Protein AF-A0A2V8HVI7-F1 (afdb_monomer_lite)

pLDDT: mean 73.77, std 19.72, range [34.62, 96.25]

Secondary structure (DSSP, 8-state):
-------------S--SS-------PEEEEEETTEEEEEESS---TT-EEEEEEEETTEEEEEEEEEEEEEEEEETTEEEEEEEEEEEEPP---------

Sequence (100 aa):
MTDRRRTPRYVLEQPLPGHAMPMQDVIVEEFSGDRLVVVSLDRHVVDEDLLVYLSMPHGVERYRAKVTSSTPVSVGGKLCSRLELLVGALDNDESSERTH

Foldseek 3Di:
DDPPPDDDDDDPPDDDPDPPDPQFPWAWPDDDDQKTKTKGLDDDDAQDWDWDWDQDPVGIFIWTWGFHDWDWDADPNGTITITIIGTDGDPPPPPDPPDD

Radius of gyration: 18.03 Å; chains: 1; bounding box: 44×36×50 Å

Structure (mmCIF, N/CA/C/O backbone):
data_AF-A0A2V8HVI7-F1
#
_entry.id   AF-A0A2V8HVI7-F1
#
loop_
_atom_site.group_PDB
_atom_site.id
_atom_site.type_symbol
_atom_site.label_atom_id
_atom_site.label_alt_id
_atom_site.label_comp_id
_atom_site.label_asym_id
_atom_site.label_entity_id
_atom_site.label_seq_id
_atom_site.pdbx_PDB_ins_code
_atom_site.Cartn_x
_atom_site.Cartn_y
_atom_site.Cartn_z
_atom_site.occupancy
_atom_site.B_iso_or_equiv
_atom_site.auth_seq_id
_atom_site.auth_comp_id
_atom_site.auth_asym_id
_atom_site.auth_atom_id
_atom_site.pdbx_PDB_model_num
ATOM 1 N N . MET A 1 1 ? 33.635 23.798 -27.906 1.00 45.62 1 MET A N 1
ATOM 2 C CA . MET A 1 1 ? 32.818 22.823 -28.660 1.00 45.62 1 MET A CA 1
ATOM 3 C C . MET A 1 1 ? 32.162 21.906 -27.645 1.00 45.62 1 MET A C 1
ATOM 5 O O . MET A 1 1 ? 32.838 21.050 -27.097 1.00 45.62 1 MET A O 1
ATOM 9 N N . THR A 1 2 ? 30.904 22.168 -27.292 1.00 43.19 2 THR A N 1
ATOM 10 C CA . THR A 1 2 ? 30.215 21.454 -26.207 1.00 43.19 2 THR A CA 1
ATOM 11 C C . THR A 1 2 ? 29.195 20.510 -26.821 1.00 43.19 2 THR A C 1
ATOM 13 O O . THR A 1 2 ? 28.137 20.949 -27.27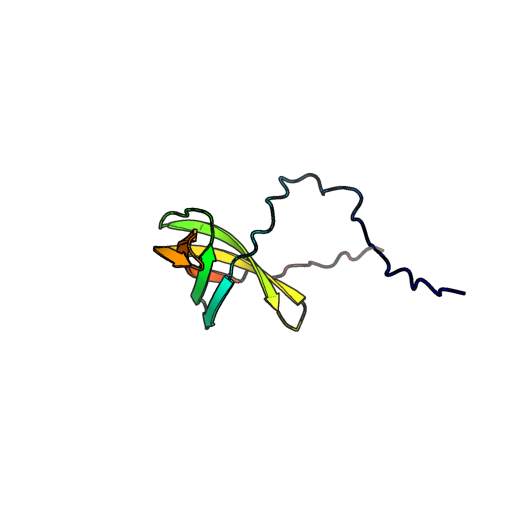0 1.00 43.19 2 THR A O 1
ATOM 16 N N . ASP A 1 3 ? 29.541 19.228 -26.865 1.00 50.94 3 ASP A N 1
ATOM 17 C CA . ASP A 1 3 ? 28.629 18.141 -27.209 1.00 50.94 3 ASP A CA 1
ATOM 18 C C . ASP A 1 3 ? 27.582 18.005 -26.088 1.00 50.94 3 ASP A C 1
ATOM 20 O O . ASP A 1 3 ? 27.829 17.440 -25.021 1.00 50.94 3 ASP A O 1
ATOM 24 N N . ARG A 1 4 ? 26.419 18.633 -26.290 1.00 56.94 4 ARG A N 1
ATOM 25 C CA . ARG A 1 4 ? 25.233 18.449 -25.451 1.00 56.94 4 ARG A CA 1
ATOM 26 C C . ARG A 1 4 ? 24.503 17.209 -25.955 1.00 56.94 4 ARG A C 1
ATOM 28 O O . ARG A 1 4 ? 23.600 17.323 -26.783 1.00 56.94 4 ARG A O 1
ATOM 35 N N . ARG A 1 5 ? 24.868 16.042 -25.423 1.00 58.16 5 ARG A N 1
ATOM 36 C CA . ARG A 1 5 ? 24.102 14.800 -25.586 1.00 58.16 5 ARG A CA 1
ATOM 37 C C . ARG A 1 5 ? 22.652 15.046 -25.154 1.00 58.16 5 ARG A C 1
ATOM 39 O O . ARG A 1 5 ? 22.357 15.170 -23.969 1.00 58.16 5 ARG A O 1
ATOM 46 N N . ARG A 1 6 ? 21.757 15.191 -26.134 1.00 60.19 6 ARG A N 1
ATOM 47 C CA . ARG A 1 6 ? 20.309 15.301 -25.931 1.00 60.19 6 ARG A CA 1
ATOM 48 C C . ARG A 1 6 ? 19.791 13.935 -25.492 1.00 60.19 6 ARG A C 1
ATOM 50 O O . ARG A 1 6 ? 19.693 13.026 -26.309 1.00 60.19 6 ARG A O 1
ATOM 57 N N . THR A 1 7 ? 19.459 13.792 -24.215 1.00 51.94 7 THR A N 1
ATOM 58 C CA . THR A 1 7 ? 18.676 12.654 -23.723 1.00 51.94 7 THR A CA 1
ATOM 59 C C . THR A 1 7 ? 17.289 12.701 -24.374 1.00 51.94 7 THR A C 1
ATOM 61 O O . THR A 1 7 ? 16.671 13.773 -24.355 1.00 51.94 7 THR A O 1
ATOM 64 N N . PRO A 1 8 ? 16.775 11.607 -24.964 1.00 50.97 8 PRO A N 1
ATOM 65 C CA . PRO A 1 8 ? 15.416 11.595 -25.487 1.00 50.97 8 PRO A CA 1
ATOM 66 C C . PRO A 1 8 ? 14.433 11.789 -24.328 1.00 50.97 8 PRO A C 1
ATOM 68 O O . PRO A 1 8 ? 14.408 11.016 -23.373 1.00 50.97 8 PRO A O 1
ATOM 71 N N . ARG A 1 9 ? 13.651 12.869 -24.398 1.00 52.59 9 ARG A N 1
ATOM 72 C CA . ARG A 1 9 ? 12.497 13.109 -23.532 1.00 52.59 9 ARG A CA 1
ATOM 73 C C . ARG A 1 9 ? 11.282 12.586 -24.277 1.00 52.59 9 ARG A C 1
ATOM 75 O O . ARG A 1 9 ? 10.799 13.256 -25.183 1.00 52.59 9 ARG A O 1
ATOM 82 N N . TYR A 1 10 ? 10.822 11.394 -23.928 1.00 50.69 10 TYR A N 1
ATOM 83 C CA . TYR A 1 10 ? 9.503 10.954 -24.358 1.00 50.69 10 TYR A CA 1
ATOM 84 C C . TYR A 1 10 ? 8.478 11.712 -23.514 1.00 50.69 10 TYR A C 1
ATOM 86 O O . TYR A 1 10 ? 8.447 11.574 -22.293 1.00 50.69 10 TYR A O 1
ATOM 94 N N . VAL A 1 11 ? 7.698 12.573 -24.163 1.00 51.72 11 VAL A N 1
ATOM 95 C CA . VAL A 1 11 ? 6.491 13.165 -23.588 1.00 51.72 11 VAL A CA 1
ATOM 96 C C . VAL A 1 11 ? 5.338 12.359 -24.165 1.00 51.72 11 VAL A C 1
ATOM 98 O O . VAL A 1 11 ? 5.160 12.333 -25.380 1.00 51.72 11 VAL A O 1
ATOM 101 N N . LEU A 1 12 ? 4.593 11.656 -23.313 1.00 41.94 12 LEU A N 1
ATOM 102 C CA . LEU A 1 12 ? 3.316 11.072 -23.716 1.00 41.94 12 LEU A CA 1
ATOM 103 C C . LEU A 1 12 ? 2.353 12.240 -23.949 1.00 41.94 12 LEU A C 1
ATOM 105 O O . LEU A 1 12 ? 1.965 12.925 -23.006 1.00 41.94 12 LEU A O 1
ATOM 109 N N . GLU A 1 13 ? 2.054 12.521 -25.217 1.00 46.31 13 GLU A N 1
ATOM 110 C CA . GLU A 1 13 ? 1.372 13.751 -25.635 1.00 46.31 13 GLU A CA 1
ATOM 111 C C . GLU A 1 13 ? -0.131 13.783 -25.352 1.00 46.31 13 GLU A C 1
ATOM 113 O O . GLU A 1 13 ? -0.727 14.848 -25.482 1.00 46.31 13 GLU A O 1
ATOM 118 N N . GLN A 1 14 ? -0.767 12.691 -24.921 1.00 45.66 14 GLN A N 1
ATOM 119 C CA . GLN A 1 14 ? -2.184 12.722 -24.551 1.00 45.66 14 GLN A CA 1
ATOM 120 C C . GLN A 1 14 ? -2.473 11.743 -23.405 1.00 45.66 14 GLN A C 1
ATOM 122 O O . GLN A 1 14 ? -2.224 10.545 -23.564 1.00 45.66 14 GLN A O 1
ATOM 127 N N . PRO A 1 15 ? -2.994 12.205 -22.251 1.00 48.62 15 PRO A N 1
ATOM 128 C CA . PRO A 1 15 ? -3.537 11.290 -21.258 1.00 48.62 15 PRO A CA 1
ATOM 129 C C . PRO A 1 15 ? -4.720 10.538 -21.880 1.00 48.62 15 PRO A C 1
ATOM 131 O O . PRO A 1 15 ? -5.614 11.149 -22.469 1.00 48.62 15 PRO A O 1
ATOM 134 N N . LEU A 1 16 ? -4.705 9.207 -21.769 1.00 50.84 16 LEU A N 1
ATOM 135 C CA . LEU A 1 16 ? -5.818 8.350 -22.178 1.00 50.84 16 LEU A CA 1
ATOM 136 C C . LEU A 1 16 ? -7.116 8.837 -21.505 1.00 50.84 16 LEU A C 1
ATOM 138 O O . LEU A 1 16 ? -7.064 9.244 -20.342 1.00 50.84 16 LEU A O 1
ATOM 142 N N . PRO A 1 17 ? -8.273 8.810 -22.193 1.00 37.44 17 PRO A N 1
ATOM 143 C CA . PRO A 1 17 ? -9.549 9.209 -21.613 1.00 37.44 17 PRO A CA 1
ATOM 144 C C . PRO A 1 17 ? -9.950 8.224 -20.511 1.00 37.44 17 PRO A C 1
ATOM 146 O O . PRO A 1 17 ? -10.543 7.174 -20.730 1.00 37.44 17 PRO A O 1
ATOM 149 N N . GLY A 1 18 ? -9.570 8.600 -19.305 1.00 44.56 18 GLY A N 1
ATOM 150 C CA . GLY A 1 18 ? -9.802 7.969 -18.023 1.00 44.56 18 GLY A CA 1
ATOM 151 C C . GLY A 1 18 ? -9.210 8.930 -17.001 1.00 44.56 18 GLY A C 1
ATOM 152 O O . GLY A 1 18 ? -8.272 9.662 -17.318 1.00 44.56 18 GLY A O 1
ATOM 153 N N . HIS A 1 19 ? -9.778 9.019 -15.802 1.00 34.62 19 HIS A N 1
ATOM 154 C CA . HIS A 1 19 ? -9.182 9.835 -14.749 1.00 34.62 19 HIS A CA 1
ATOM 155 C C . HIS A 1 19 ? -7.780 9.286 -14.459 1.00 34.62 19 HIS A C 1
ATOM 157 O O . HIS A 1 19 ? -7.639 8.307 -13.732 1.00 34.62 19 HIS A O 1
ATOM 163 N N . ALA A 1 20 ? -6.752 9.873 -15.079 1.00 37.34 20 ALA A N 1
ATOM 164 C CA . ALA A 1 20 ? -5.365 9.592 -14.770 1.00 37.34 20 ALA A CA 1
ATOM 165 C C . ALA A 1 20 ? -5.157 10.055 -13.330 1.00 37.34 20 ALA A C 1
ATOM 167 O O . ALA A 1 20 ? -4.946 11.239 -13.064 1.00 37.34 20 ALA A O 1
ATOM 168 N N . MET A 1 21 ? -5.339 9.133 -12.387 1.00 41.66 21 MET A N 1
ATOM 169 C CA . MET A 1 21 ? -5.032 9.407 -10.998 1.00 41.66 21 MET A CA 1
ATOM 170 C C . MET A 1 21 ? -3.514 9.565 -10.915 1.00 41.66 21 MET A C 1
ATOM 172 O O . MET A 1 21 ? -2.797 8.746 -11.499 1.00 41.66 21 MET A O 1
ATOM 176 N N . PRO A 1 22 ? -3.009 10.633 -10.277 1.00 44.53 22 PRO A N 1
ATOM 177 C CA . PRO A 1 22 ? -1.576 10.829 -10.141 1.00 44.53 22 PRO A CA 1
ATOM 178 C C . PRO A 1 22 ? -0.974 9.572 -9.516 1.00 44.53 22 PRO A C 1
ATOM 180 O O . PRO A 1 22 ? -1.441 9.108 -8.476 1.00 44.53 22 PRO A O 1
ATOM 183 N N . MET A 1 23 ? 0.034 9.007 -10.181 1.00 52.09 23 MET A N 1
ATOM 184 C CA . MET A 1 23 ? 0.797 7.890 -9.641 1.00 52.09 23 MET A CA 1
ATOM 185 C C . MET A 1 23 ? 1.454 8.401 -8.357 1.00 52.09 23 MET A C 1
ATOM 187 O O . MET A 1 23 ? 2.264 9.326 -8.403 1.00 52.09 23 MET A O 1
ATOM 191 N N . GLN A 1 24 ? 1.013 7.896 -7.208 1.00 63.50 24 GLN A N 1
ATOM 192 C CA . GLN A 1 24 ? 1.571 8.319 -5.934 1.00 63.50 24 GLN A CA 1
ATOM 193 C C . GLN A 1 24 ? 2.887 7.586 -5.724 1.00 63.50 24 GLN A C 1
ATOM 195 O O . GLN A 1 24 ? 2.914 6.356 -5.685 1.00 63.50 24 GLN A O 1
ATOM 200 N N . ASP A 1 25 ? 3.968 8.348 -5.574 1.00 64.81 25 ASP A N 1
ATOM 201 C CA . ASP A 1 25 ? 5.253 7.818 -5.131 1.00 64.81 25 ASP A CA 1
ATOM 202 C C . ASP A 1 25 ? 5.127 7.422 -3.652 1.00 64.81 25 ASP A C 1
ATOM 204 O O . ASP A 1 25 ? 5.421 8.199 -2.742 1.00 64.81 25 ASP A O 1
ATOM 208 N N . VAL A 1 26 ? 4.617 6.215 -3.409 1.00 74.31 26 VAL A N 1
ATOM 209 C CA . VAL A 1 26 ? 4.590 5.595 -2.084 1.00 74.31 26 VAL A CA 1
ATOM 210 C C . VAL A 1 26 ? 5.904 4.862 -1.835 1.00 74.31 26 VAL A C 1
ATOM 212 O O . VAL A 1 26 ? 6.488 4.261 -2.737 1.00 74.31 26 VAL A O 1
ATOM 215 N N . ILE A 1 27 ? 6.388 4.905 -0.596 1.00 81.06 27 ILE A N 1
ATOM 216 C CA . ILE A 1 27 ? 7.592 4.161 -0.208 1.00 81.06 27 ILE A CA 1
ATOM 217 C C . ILE A 1 27 ? 7.161 2.753 0.188 1.00 81.06 27 ILE A C 1
ATOM 219 O O . ILE A 1 27 ? 6.370 2.606 1.116 1.00 81.06 27 ILE A O 1
ATOM 223 N N . VAL A 1 28 ? 7.682 1.730 -0.492 1.00 85.12 28 VAL A N 1
ATOM 224 C CA . VAL A 1 28 ? 7.463 0.322 -0.125 1.00 85.12 28 VAL A CA 1
ATOM 225 C C . VAL A 1 28 ? 8.404 -0.051 1.020 1.00 85.12 28 VAL A C 1
ATOM 227 O O . VAL A 1 28 ? 9.622 0.037 0.871 1.00 85.12 28 VAL A O 1
ATOM 230 N N . GLU A 1 29 ? 7.846 -0.467 2.157 1.00 86.12 29 GLU A N 1
ATOM 231 C CA . GLU A 1 29 ? 8.619 -0.993 3.292 1.00 86.12 29 GLU A CA 1
ATOM 232 C C . GLU A 1 29 ? 8.792 -2.512 3.204 1.00 86.12 29 GLU A C 1
ATOM 234 O O . GLU A 1 29 ? 9.870 -3.036 3.473 1.00 86.12 29 GLU A O 1
ATOM 239 N N . GLU A 1 30 ? 7.724 -3.221 2.836 1.00 85.12 30 GLU A N 1
ATOM 240 C CA . GLU A 1 30 ? 7.684 -4.681 2.794 1.00 85.12 30 GLU A CA 1
ATOM 241 C C . GLU A 1 30 ? 6.737 -5.136 1.680 1.00 85.12 30 GLU A C 1
ATOM 243 O O . GLU A 1 30 ? 5.641 -4.595 1.536 1.00 85.12 30 GLU A O 1
ATOM 248 N N . PHE A 1 31 ? 7.141 -6.153 0.920 1.00 87.62 31 PHE A N 1
ATOM 249 C CA . PHE A 1 31 ? 6.257 -6.869 0.006 1.00 87.62 31 PHE A CA 1
ATOM 250 C C . PHE A 1 31 ? 6.515 -8.373 0.130 1.00 87.62 31 PHE A C 1
ATOM 252 O O . PHE A 1 31 ? 7.598 -8.853 -0.213 1.00 87.62 31 PHE A O 1
ATOM 259 N N . SER A 1 32 ? 5.548 -9.104 0.687 1.00 85.94 32 SER A N 1
ATOM 260 C CA . SER A 1 32 ? 5.671 -10.527 1.006 1.00 85.94 32 SER A CA 1
ATOM 261 C C . SER A 1 32 ? 4.340 -11.254 0.777 1.00 85.94 32 SER A C 1
ATOM 263 O O . SER A 1 32 ? 3.348 -11.014 1.458 1.00 85.94 32 SER A O 1
ATOM 265 N N . GLY A 1 33 ? 4.306 -12.162 -0.204 1.00 85.44 33 GLY A N 1
ATOM 266 C CA . GLY A 1 33 ? 3.081 -12.885 -0.562 1.00 85.44 33 GLY A CA 1
ATOM 267 C C . GLY A 1 33 ? 1.967 -11.937 -1.019 1.00 85.44 33 GLY A C 1
ATOM 268 O O . GLY A 1 33 ? 2.120 -11.240 -2.016 1.00 85.44 33 GLY A O 1
ATOM 269 N N . ASP A 1 34 ? 0.860 -11.922 -0.280 1.00 90.00 34 ASP A N 1
ATOM 270 C CA . ASP A 1 34 ? -0.298 -11.045 -0.477 1.00 90.00 34 ASP A CA 1
ATOM 271 C C . ASP A 1 34 ? -0.274 -9.800 0.427 1.00 90.00 34 ASP A C 1
ATOM 273 O O . ASP A 1 34 ? -1.225 -9.021 0.436 1.00 90.00 34 ASP A O 1
ATOM 277 N N . ARG A 1 35 ? 0.807 -9.574 1.179 1.00 92.19 35 ARG A N 1
ATOM 278 C CA . ARG A 1 35 ? 0.951 -8.429 2.078 1.00 92.19 35 ARG A CA 1
ATOM 279 C C . ARG A 1 35 ? 1.891 -7.389 1.486 1.00 92.19 35 ARG A C 1
ATOM 281 O O . ARG A 1 35 ? 3.049 -7.670 1.179 1.00 92.19 35 ARG A O 1
ATOM 288 N N . LEU A 1 36 ? 1.401 -6.159 1.390 1.00 90.75 36 LEU A N 1
ATOM 289 C CA . LEU A 1 36 ? 2.164 -4.995 0.957 1.00 90.75 36 LEU A CA 1
ATOM 290 C C . LEU A 1 36 ? 2.087 -3.908 2.033 1.00 90.75 36 LEU A C 1
ATOM 292 O O . LEU A 1 36 ? 1.004 -3.518 2.461 1.00 90.75 36 LEU A O 1
ATOM 296 N N . VAL A 1 37 ? 3.239 -3.404 2.464 1.00 91.81 37 VAL A N 1
ATOM 297 C CA . VAL A 1 37 ? 3.339 -2.307 3.430 1.00 91.81 37 VAL A CA 1
ATOM 298 C C . VAL A 1 37 ? 3.934 -1.093 2.739 1.00 91.81 37 VAL A C 1
ATOM 300 O O . VAL A 1 37 ? 5.038 -1.161 2.191 1.00 91.81 37 VAL A O 1
ATOM 303 N N . VAL A 1 38 ? 3.216 0.028 2.794 1.00 92.12 38 VAL A N 1
ATOM 304 C CA . VAL A 1 38 ? 3.637 1.282 2.161 1.00 92.12 38 VAL A CA 1
ATOM 305 C C . VAL A 1 38 ? 3.498 2.476 3.091 1.00 92.12 38 VAL A C 1
ATOM 307 O O . VAL A 1 38 ? 2.674 2.484 4.002 1.00 92.12 38 VAL A O 1
ATOM 310 N N . VAL A 1 39 ? 4.266 3.527 2.823 1.00 90.12 39 VAL A N 1
ATOM 311 C CA . VAL A 1 39 ? 4.061 4.855 3.405 1.00 90.12 39 VAL A CA 1
ATOM 312 C C . VAL A 1 39 ? 3.517 5.783 2.325 1.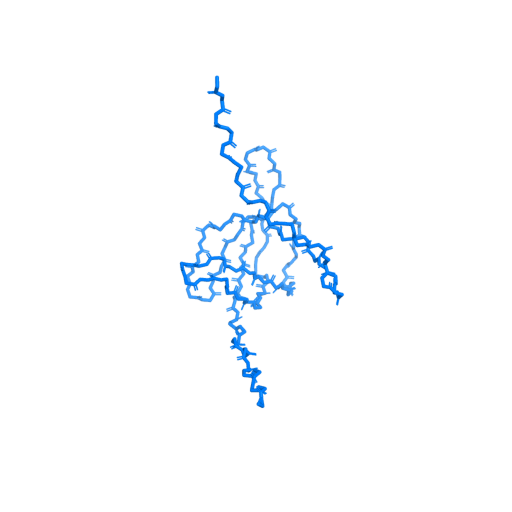00 90.12 39 VAL A C 1
ATOM 314 O O . VAL A 1 39 ? 4.196 6.043 1.330 1.00 90.12 39 VAL A O 1
ATOM 317 N N . SER A 1 40 ? 2.303 6.291 2.543 1.00 88.38 40 SER A N 1
ATOM 318 C CA . SER A 1 40 ? 1.645 7.283 1.689 1.00 88.38 40 SER A CA 1
ATOM 319 C C . SER A 1 40 ? 1.594 8.652 2.369 1.00 88.38 40 SER A C 1
ATOM 321 O O . SER A 1 40 ? 1.508 8.751 3.594 1.00 88.38 40 SER A O 1
ATOM 323 N N . LEU A 1 41 ? 1.649 9.722 1.575 1.00 85.56 41 LEU A N 1
ATOM 324 C CA . LEU A 1 41 ? 1.360 11.082 2.047 1.00 85.56 41 LEU A CA 1
ATOM 325 C C . LEU A 1 41 ? -0.145 11.314 2.231 1.00 85.56 41 LEU A C 1
ATOM 327 O O . LEU A 1 41 ? -0.541 12.199 2.992 1.00 85.56 41 LEU A O 1
ATOM 331 N N . ASP A 1 42 ? -0.961 10.502 1.567 1.00 83.12 42 ASP A N 1
ATOM 332 C CA . ASP A 1 42 ? -2.406 10.590 1.623 1.00 83.12 42 ASP A CA 1
ATOM 333 C C . ASP A 1 42 ? -2.974 9.724 2.740 1.00 83.12 42 ASP A C 1
ATOM 335 O O . ASP A 1 42 ? -2.420 8.698 3.151 1.00 83.12 42 ASP A O 1
ATOM 339 N N . ARG A 1 43 ? -4.119 10.171 3.251 1.00 81.88 43 ARG A N 1
ATOM 340 C CA . ARG A 1 43 ? -4.858 9.436 4.268 1.00 81.88 43 ARG A CA 1
ATOM 341 C C . ARG A 1 43 ? -5.792 8.460 3.583 1.00 81.88 43 ARG A C 1
ATOM 343 O O . ARG A 1 43 ? -6.748 8.887 2.946 1.00 81.88 43 ARG A O 1
ATOM 350 N N . HIS A 1 44 ? -5.547 7.183 3.825 1.00 86.31 44 HIS A N 1
ATOM 351 C CA . HIS A 1 44 ? -6.464 6.111 3.473 1.00 86.31 44 HIS A CA 1
ATOM 352 C C . HIS A 1 44 ? -7.113 5.540 4.725 1.00 86.31 44 HIS A C 1
ATOM 354 O O . HIS A 1 44 ? -6.511 5.544 5.809 1.00 86.31 44 HIS A O 1
ATOM 360 N N . VAL A 1 45 ? -8.347 5.074 4.583 1.00 90.50 45 VAL A N 1
ATOM 361 C CA . VAL A 1 45 ? -9.113 4.468 5.675 1.00 90.50 45 VAL A CA 1
ATOM 362 C C . VAL A 1 45 ? -9.096 2.949 5.559 1.00 90.50 45 VAL A C 1
ATOM 364 O O . VAL A 1 45 ? -8.898 2.392 4.485 1.00 90.50 45 VAL A O 1
ATOM 367 N N . VAL A 1 46 ? -9.275 2.263 6.687 1.00 93.31 46 VAL A N 1
ATOM 368 C CA . VAL A 1 46 ? -9.411 0.800 6.692 1.00 93.31 46 VAL A CA 1
ATOM 369 C C . VAL A 1 46 ? -10.623 0.402 5.849 1.00 93.31 46 VAL A C 1
ATOM 371 O O . VAL A 1 46 ? -11.623 1.118 5.824 1.00 93.31 46 VAL A O 1
ATOM 374 N N . ASP A 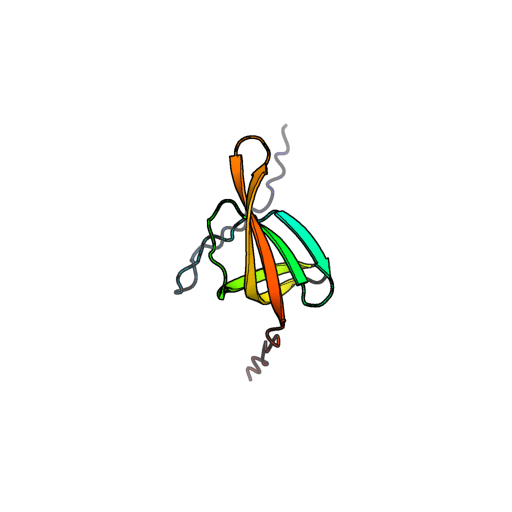1 47 ? -10.503 -0.734 5.166 1.00 91.81 47 ASP A N 1
ATOM 375 C CA . ASP A 1 47 ? -11.464 -1.278 4.206 1.00 91.81 47 ASP A CA 1
ATOM 376 C C . ASP A 1 47 ? -11.592 -0.520 2.875 1.00 91.81 47 ASP A C 1
ATOM 378 O O . ASP A 1 47 ? -12.413 -0.900 2.043 1.00 91.81 47 ASP A O 1
ATOM 382 N N . GLU A 1 48 ? -10.757 0.492 2.628 1.00 88.94 48 GLU A N 1
ATOM 383 C CA . GLU A 1 48 ? -10.662 1.144 1.321 1.00 88.94 48 GLU A CA 1
ATOM 384 C C . GLU A 1 48 ? -10.020 0.212 0.278 1.00 88.94 48 GLU A C 1
ATOM 386 O O . GLU A 1 48 ? -8.983 -0.410 0.535 1.00 88.94 48 GLU A O 1
ATOM 391 N N . ASP A 1 49 ? -10.632 0.130 -0.905 1.00 88.56 49 ASP A N 1
ATOM 392 C CA . ASP A 1 49 ? -10.089 -0.586 -2.059 1.00 88.56 49 ASP A CA 1
ATOM 393 C C . ASP A 1 49 ? -9.215 0.352 -2.903 1.00 88.56 49 ASP A C 1
ATOM 395 O O . ASP A 1 49 ? -9.647 1.421 -3.338 1.00 88.56 49 ASP A O 1
ATOM 399 N N . LEU A 1 50 ? -7.989 -0.080 -3.181 1.00 87.81 50 LEU A N 1
ATOM 400 C CA . LEU A 1 50 ? -6.973 0.646 -3.930 1.00 87.81 50 LEU A CA 1
ATOM 401 C C . LEU A 1 50 ? -6.527 -0.151 -5.157 1.00 87.81 50 LEU A C 1
ATOM 403 O O . LEU A 1 50 ? -6.494 -1.384 -5.164 1.00 87.81 50 LEU A O 1
ATOM 407 N N . LEU A 1 51 ? -6.128 0.570 -6.202 1.00 87.12 51 LEU A N 1
ATOM 408 C CA . LEU A 1 51 ? -5.426 -0.001 -7.345 1.00 87.12 51 LEU A CA 1
ATOM 409 C C . LEU A 1 51 ? -3.943 0.335 -7.215 1.00 87.12 51 LEU A C 1
ATOM 411 O O . LEU A 1 51 ? -3.570 1.507 -7.242 1.00 87.12 51 LEU A O 1
ATOM 415 N N . VAL A 1 52 ? -3.107 -0.688 -7.071 1.00 85.44 52 VAL A N 1
ATOM 416 C CA . VAL A 1 52 ? -1.666 -0.530 -6.863 1.00 85.44 52 VAL A CA 1
ATOM 417 C C . VAL A 1 52 ? -0.921 -0.990 -8.107 1.00 85.44 52 VAL A C 1
ATOM 419 O O . VAL A 1 52 ? -1.190 -2.065 -8.640 1.00 85.44 52 VAL A O 1
ATOM 422 N N . TYR A 1 53 ? 0.035 -0.178 -8.547 1.00 86.44 53 TYR A N 1
ATOM 423 C CA . TYR A 1 53 ? 0.973 -0.523 -9.608 1.00 86.44 53 TYR A CA 1
ATOM 424 C C . TYR A 1 53 ? 2.362 -0.674 -8.988 1.00 86.44 53 TYR A C 1
ATOM 426 O O . TYR A 1 53 ? 2.892 0.287 -8.433 1.00 86.44 53 TYR A O 1
ATOM 434 N N . LEU A 1 54 ? 2.937 -1.875 -9.050 1.00 82.00 54 LEU A N 1
ATOM 435 C CA . LEU A 1 54 ? 4.266 -2.168 -8.516 1.00 82.00 54 LEU A CA 1
ATOM 436 C C . LEU A 1 54 ? 5.264 -2.307 -9.661 1.00 82.00 54 LEU A C 1
ATOM 438 O O . LEU A 1 54 ? 5.073 -3.109 -10.571 1.00 82.00 54 LEU A O 1
ATOM 442 N N . SER A 1 55 ? 6.342 -1.527 -9.607 1.00 81.75 55 SER A N 1
ATOM 443 C CA . SER A 1 55 ? 7.466 -1.676 -10.529 1.00 81.75 55 SER A CA 1
ATOM 444 C C . SER A 1 55 ? 8.357 -2.824 -10.058 1.00 81.75 55 SER A C 1
ATOM 446 O O . SER A 1 55 ? 8.988 -2.735 -9.004 1.00 81.75 55 SER A O 1
ATOM 448 N N . MET A 1 56 ? 8.393 -3.898 -10.837 1.00 80.00 56 MET A N 1
ATOM 449 C CA . MET A 1 56 ? 9.158 -5.117 -10.591 1.00 80.00 56 MET A CA 1
ATOM 450 C C . MET A 1 56 ? 10.278 -5.260 -11.640 1.00 80.00 56 MET A C 1
ATOM 452 O O . MET A 1 56 ? 10.225 -4.622 -12.695 1.00 80.00 56 MET A O 1
ATOM 456 N N . PRO A 1 57 ? 11.303 -6.107 -11.416 1.00 80.75 57 PRO A N 1
ATOM 457 C CA . PRO A 1 57 ? 12.398 -6.287 -12.378 1.00 80.75 57 PRO A CA 1
ATOM 458 C C . PRO A 1 57 ? 11.958 -6.702 -13.792 1.00 80.75 57 PRO A C 1
ATOM 460 O O . PRO A 1 57 ? 12.667 -6.437 -14.759 1.00 80.75 57 PRO A O 1
ATOM 463 N N . HIS A 1 58 ? 10.803 -7.358 -13.916 1.00 80.88 58 HIS A N 1
ATOM 464 C CA . HIS A 1 58 ? 10.229 -7.848 -15.171 1.00 80.88 58 HIS A CA 1
ATOM 465 C C . HIS A 1 58 ? 9.152 -6.934 -15.770 1.00 80.88 58 HIS A C 1
ATOM 467 O O . HIS A 1 58 ? 8.617 -7.257 -16.826 1.00 80.88 58 HIS A O 1
ATOM 473 N N . GLY A 1 59 ? 8.840 -5.802 -15.136 1.00 82.00 59 GLY A N 1
ATOM 474 C CA . GLY A 1 59 ? 7.842 -4.855 -15.627 1.00 82.00 59 GLY A CA 1
ATOM 475 C C . GLY A 1 59 ? 6.973 -4.281 -14.517 1.00 82.00 59 GLY A C 1
ATOM 476 O O . GLY A 1 59 ? 7.257 -4.437 -13.334 1.00 82.00 59 GLY A O 1
ATOM 477 N N . VAL A 1 60 ? 5.904 -3.592 -14.909 1.00 82.81 60 VAL A N 1
ATOM 47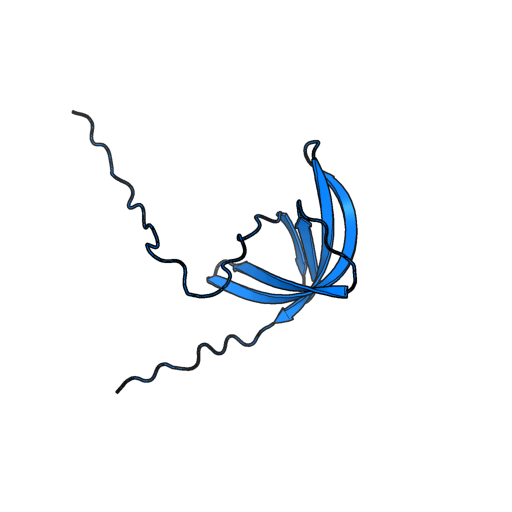8 C CA . VAL A 1 60 ? 4.919 -3.063 -13.963 1.00 82.81 60 VAL A CA 1
ATOM 479 C C . VAL A 1 60 ? 3.798 -4.079 -13.797 1.00 82.81 60 VAL A C 1
ATOM 481 O O . VAL A 1 60 ? 3.177 -4.486 -14.776 1.00 82.81 60 VAL A O 1
ATOM 484 N N . GLU A 1 61 ? 3.520 -4.459 -12.558 1.00 82.94 61 GLU A N 1
ATOM 485 C CA . GLU A 1 61 ? 2.408 -5.332 -12.196 1.00 82.94 61 GLU A CA 1
ATOM 486 C C . GLU A 1 61 ? 1.277 -4.534 -11.555 1.00 82.94 61 GLU A C 1
ATOM 488 O O . GLU A 1 61 ? 1.508 -3.532 -10.875 1.00 82.94 61 GLU A O 1
ATOM 493 N N . ARG A 1 62 ? 0.039 -4.990 -11.757 1.00 84.62 62 ARG A N 1
ATOM 494 C CA . ARG A 1 62 ? -1.170 -4.327 -11.265 1.00 84.62 62 ARG A CA 1
ATOM 495 C C . ARG A 1 62 ? -1.900 -5.214 -10.260 1.00 84.62 62 ARG A C 1
ATOM 497 O O . ARG A 1 62 ? -2.246 -6.352 -10.565 1.00 84.62 62 ARG A O 1
ATOM 504 N N . TYR A 1 63 ? -2.224 -4.648 -9.105 1.00 84.62 63 TYR A N 1
ATOM 505 C CA . TYR A 1 63 ? -2.866 -5.334 -7.989 1.00 84.62 63 TYR A CA 1
ATOM 506 C C . TYR A 1 63 ? -4.124 -4.598 -7.536 1.00 84.62 63 TYR A C 1
ATOM 508 O O . TYR A 1 63 ? -4.128 -3.368 -7.445 1.00 84.62 63 TYR A O 1
ATOM 516 N N . ARG A 1 64 ? -5.182 -5.344 -7.192 1.00 89.56 64 ARG A N 1
ATOM 517 C CA . ARG A 1 64 ? -6.233 -4.808 -6.311 1.00 89.56 64 ARG A CA 1
ATOM 518 C C . ARG A 1 64 ? -5.762 -4.977 -4.884 1.00 89.56 64 ARG A C 1
ATOM 520 O O . ARG A 1 64 ? -5.381 -6.074 -4.497 1.00 89.56 64 ARG A O 1
ATOM 527 N N . ALA A 1 65 ? -5.789 -3.904 -4.121 1.00 90.75 65 ALA A N 1
ATOM 528 C CA . ALA A 1 65 ? -5.335 -3.886 -2.750 1.00 90.75 65 ALA A CA 1
ATOM 529 C C . ALA A 1 65 ? -6.474 -3.439 -1.845 1.00 90.75 65 ALA A C 1
ATOM 531 O O . ALA A 1 65 ? -7.188 -2.505 -2.186 1.00 90.75 65 ALA A O 1
ATOM 532 N N . LYS A 1 66 ? -6.619 -4.062 -0.681 1.00 94.06 66 LYS A N 1
ATOM 533 C CA . LYS A 1 66 ? -7.529 -3.592 0.362 1.00 94.06 66 LYS A CA 1
ATOM 534 C C . LYS A 1 66 ? -6.722 -3.097 1.551 1.00 94.06 66 LYS A C 1
ATOM 536 O O . LYS A 1 66 ? -5.840 -3.814 2.025 1.00 94.06 66 LYS A O 1
ATOM 541 N N . VAL A 1 67 ? -7.020 -1.899 2.047 1.00 94.19 67 VAL A N 1
ATOM 542 C CA . VAL A 1 67 ? -6.365 -1.346 3.240 1.00 94.19 67 VAL A CA 1
ATOM 543 C C . VAL A 1 67 ? -6.810 -2.129 4.472 1.00 94.19 67 VAL A C 1
ATOM 545 O O . VAL A 1 67 ? -7.966 -2.058 4.886 1.00 94.19 67 VAL A O 1
ATOM 548 N N . THR A 1 68 ? -5.889 -2.870 5.081 1.00 96.25 68 THR A N 1
ATOM 549 C CA . THR A 1 68 ? -6.131 -3.631 6.317 1.00 96.25 68 THR A CA 1
ATOM 550 C C . THR A 1 68 ? -5.717 -2.852 7.562 1.00 96.25 68 THR A C 1
ATOM 552 O O . THR A 1 68 ? -6.262 -3.080 8.640 1.00 96.25 68 THR A O 1
ATOM 555 N N . SER A 1 69 ? -4.789 -1.899 7.427 1.00 96.25 69 SER A N 1
ATOM 556 C CA . SER A 1 69 ? -4.365 -0.999 8.503 1.00 96.25 69 SER A CA 1
ATOM 557 C C . SER A 1 69 ? -3.921 0.351 7.946 1.00 96.25 69 SER A C 1
ATOM 559 O O . SER A 1 69 ? -3.338 0.414 6.867 1.00 96.25 69 SER A O 1
ATOM 561 N N . SER A 1 70 ? -4.169 1.428 8.696 1.00 95.06 70 SER A N 1
ATOM 562 C CA . SER A 1 70 ? -3.713 2.787 8.384 1.00 95.06 70 SER A CA 1
ATOM 563 C C . SER A 1 70 ? -3.284 3.482 9.670 1.00 95.06 70 SER A C 1
ATOM 565 O O . SER A 1 70 ? -4.107 3.816 10.523 1.00 95.06 70 SER A O 1
ATOM 567 N N . THR A 1 71 ? -1.973 3.655 9.837 1.00 95.31 71 THR A N 1
ATOM 568 C CA . THR A 1 71 ? -1.378 4.246 11.041 1.00 95.31 71 THR A CA 1
ATOM 569 C C . THR A 1 71 ? -0.667 5.549 10.688 1.00 95.31 71 THR A C 1
ATOM 571 O O . THR A 1 71 ? 0.192 5.541 9.806 1.00 95.31 71 THR A O 1
ATOM 574 N N . PRO A 1 72 ? -0.957 6.675 11.362 1.00 93.56 72 PRO A N 1
ATOM 575 C CA . PRO A 1 72 ? -0.205 7.903 11.142 1.00 93.56 72 PRO A CA 1
ATOM 576 C C . PRO A 1 72 ? 1.249 7.735 11.603 1.00 93.56 72 PRO A C 1
ATOM 578 O O . PRO A 1 72 ? 1.508 7.304 12.726 1.00 93.56 72 PRO A O 1
ATOM 581 N N . VAL A 1 73 ? 2.200 8.111 10.750 1.00 91.12 73 VAL A N 1
ATOM 582 C CA . VAL A 1 73 ? 3.644 8.057 11.025 1.00 91.12 73 VAL A CA 1
ATOM 583 C C . VAL A 1 73 ? 4.318 9.369 10.629 1.00 91.12 73 VAL A C 1
ATOM 585 O O . VAL A 1 73 ? 3.849 10.077 9.743 1.00 91.12 73 VAL A O 1
ATOM 588 N N . SER A 1 74 ? 5.427 9.714 11.285 1.00 90.19 74 SER A N 1
ATOM 589 C CA . SER A 1 74 ? 6.239 10.882 10.920 1.00 90.19 74 SER A CA 1
ATOM 590 C C . SER A 1 74 ? 7.483 10.428 10.162 1.00 90.19 74 SER A C 1
ATOM 592 O O . SER A 1 74 ? 8.327 9.737 10.731 1.00 90.19 74 SER A O 1
ATOM 594 N N . VAL A 1 75 ? 7.606 10.817 8.892 1.00 83.38 75 VAL A N 1
ATOM 595 C CA . VAL A 1 75 ? 8.755 10.487 8.032 1.00 83.38 75 VAL A CA 1
ATOM 596 C C . VAL A 1 75 ? 9.358 11.779 7.499 1.00 83.38 75 VAL A C 1
ATOM 598 O O . VAL A 1 75 ? 8.685 12.573 6.844 1.00 83.38 75 VAL A O 1
ATOM 601 N N . GLY A 1 76 ? 10.632 12.033 7.814 1.00 84.38 76 GLY A N 1
ATOM 602 C CA . GLY A 1 76 ? 11.332 13.241 7.358 1.00 84.38 76 GLY A CA 1
ATOM 603 C C . GLY A 1 76 ? 10.653 14.556 7.773 1.00 84.38 76 GLY A C 1
ATOM 604 O O . GLY A 1 76 ? 10.712 15.533 7.031 1.00 84.38 76 GLY A O 1
ATOM 605 N N . GLY A 1 77 ? 9.963 14.576 8.920 1.00 87.31 77 GLY A N 1
ATOM 606 C CA . GLY A 1 77 ? 9.220 15.745 9.410 1.00 87.31 77 GLY A CA 1
ATOM 607 C C . GLY A 1 77 ? 7.856 15.971 8.746 1.00 87.31 77 GLY A C 1
ATOM 608 O O . GLY A 1 77 ? 7.211 16.979 9.029 1.00 87.31 77 GLY A O 1
ATOM 609 N N . LYS A 1 78 ? 7.400 15.053 7.885 1.00 86.12 78 LYS A N 1
ATOM 610 C CA . LYS A 1 78 ? 6.054 15.061 7.302 1.00 86.12 78 LYS A CA 1
ATOM 611 C C . LYS A 1 78 ? 5.184 14.004 7.971 1.00 86.12 78 LYS A C 1
ATOM 613 O O . LYS A 1 78 ? 5.654 12.908 8.270 1.00 86.12 78 LYS A O 1
ATOM 618 N N . LEU A 1 79 ? 3.918 14.347 8.196 1.00 87.25 79 LEU A N 1
ATOM 619 C CA . LEU A 1 79 ? 2.910 13.390 8.635 1.00 87.25 79 LEU A CA 1
ATOM 620 C C . LEU A 1 79 ? 2.453 12.575 7.423 1.00 87.25 79 LEU A C 1
ATOM 622 O O . LEU A 1 79 ? 1.916 13.139 6.473 1.00 87.25 79 LEU A O 1
ATOM 626 N N . CYS A 1 80 ? 2.669 11.272 7.494 1.00 89.69 80 CYS A N 1
ATOM 627 C CA . CYS A 1 80 ? 2.306 10.285 6.489 1.00 89.69 80 CYS A CA 1
ATOM 628 C C . CYS A 1 80 ? 1.369 9.238 7.111 1.00 89.69 80 CYS A C 1
ATOM 630 O O . CYS A 1 80 ? 1.174 9.201 8.329 1.00 89.69 80 CYS A O 1
ATOM 632 N N . SER A 1 81 ? 0.844 8.345 6.283 1.00 90.94 81 SER A N 1
ATOM 633 C CA . SER A 1 81 ? 0.117 7.151 6.698 1.00 90.94 81 SER A CA 1
ATOM 634 C C . SER A 1 81 ? 0.898 5.909 6.287 1.00 90.94 81 SER A C 1
ATOM 636 O O . SER A 1 81 ? 1.156 5.690 5.105 1.00 90.94 81 SER A O 1
ATOM 638 N N . ARG A 1 82 ? 1.268 5.083 7.267 1.00 93.88 82 ARG A N 1
ATOM 639 C CA . ARG A 1 82 ? 1.759 3.727 7.032 1.00 93.88 82 ARG A CA 1
ATOM 640 C C . ARG A 1 82 ? 0.556 2.817 6.841 1.00 93.88 82 ARG A C 1
ATOM 642 O O . ARG A 1 82 ? -0.251 2.662 7.760 1.00 93.88 82 ARG A O 1
ATOM 649 N N . LEU A 1 83 ? 0.446 2.246 5.653 1.00 94.00 83 LEU A N 1
ATOM 650 C CA . LEU A 1 83 ? -0.642 1.374 5.250 1.00 94.00 83 LEU A CA 1
ATOM 651 C C . LEU A 1 83 ? -0.157 -0.067 5.219 1.00 94.00 83 LEU A C 1
ATOM 653 O O . LEU A 1 83 ? 0.926 -0.350 4.707 1.00 94.00 83 LEU A O 1
ATOM 657 N N . GLU A 1 84 ? -0.990 -0.969 5.717 1.00 95.62 84 GLU A N 1
ATOM 658 C CA . GLU A 1 84 ? -0.885 -2.387 5.387 1.00 95.62 84 GLU A CA 1
ATOM 659 C C . GLU A 1 84 ? -2.002 -2.724 4.412 1.00 95.62 84 GLU A C 1
ATOM 661 O O . GLU A 1 84 ? -3.157 -2.339 4.610 1.00 95.62 84 GLU A O 1
ATOM 666 N N . LEU A 1 85 ? -1.628 -3.393 3.331 1.00 93.62 85 LEU A N 1
ATOM 667 C CA . LEU A 1 85 ? -2.478 -3.695 2.198 1.00 93.62 85 LEU A CA 1
ATOM 668 C C . LEU A 1 85 ? -2.494 -5.205 1.980 1.00 93.62 85 LEU A C 1
ATOM 670 O O . LEU A 1 85 ? -1.442 -5.847 1.969 1.00 93.62 85 LEU A O 1
ATOM 674 N N . LEU A 1 86 ? -3.688 -5.751 1.772 1.00 94.50 86 LEU A N 1
ATOM 675 C CA . LEU A 1 86 ? -3.876 -7.103 1.262 1.00 94.50 86 LEU A CA 1
ATOM 676 C C . LEU A 1 86 ? -4.033 -7.026 -0.256 1.00 94.50 86 LEU A C 1
ATOM 678 O O . LEU A 1 86 ? -5.001 -6.429 -0.728 1.00 94.50 86 LEU A O 1
ATOM 682 N N . VAL A 1 87 ? -3.100 -7.598 -1.012 1.00 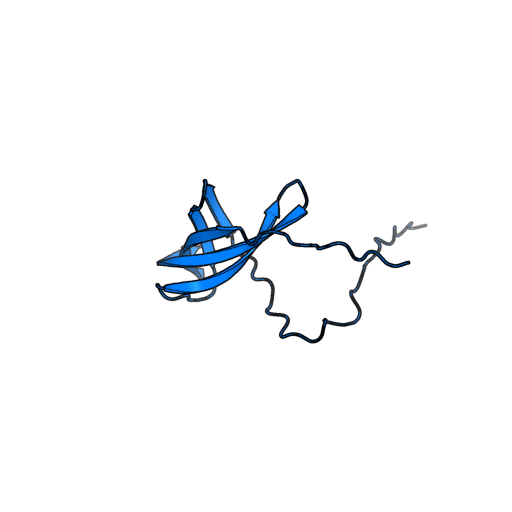90.88 87 VAL A N 1
ATOM 683 C CA . VAL A 1 87 ? -3.086 -7.549 -2.475 1.00 90.88 87 VAL A CA 1
ATOM 684 C C . VAL A 1 87 ? -3.610 -8.844 -3.092 1.00 90.88 87 VAL A C 1
ATOM 686 O O . VAL A 1 87 ? -3.146 -9.940 -2.797 1.00 90.88 87 VAL A O 1
ATOM 689 N N . GLY A 1 88 ? -4.578 -8.707 -3.992 1.00 85.25 88 GLY A N 1
ATOM 690 C CA . GLY A 1 88 ? -5.004 -9.745 -4.920 1.00 85.25 88 GLY A CA 1
ATOM 691 C C . GLY A 1 88 ? -4.449 -9.444 -6.308 1.00 85.25 88 GLY A C 1
ATOM 692 O O . GLY A 1 88 ? -4.629 -8.333 -6.824 1.00 85.25 88 GLY A O 1
ATOM 693 N N . ALA A 1 89 ? -3.771 -10.422 -6.912 1.00 71.56 89 ALA A N 1
ATOM 694 C CA . ALA A 1 89 ? -3.329 -10.318 -8.297 1.00 71.56 89 ALA A CA 1
ATOM 695 C C . ALA A 1 89 ? -4.545 -10.079 -9.202 1.00 71.56 89 ALA A C 1
ATOM 697 O O . ALA A 1 89 ? -5.556 -10.778 -9.108 1.00 71.56 89 ALA A O 1
ATOM 698 N N . LEU A 1 90 ? -4.458 -9.069 -10.065 1.00 68.62 90 LEU A N 1
ATOM 699 C CA . LEU A 1 90 ? -5.324 -9.018 -11.230 1.00 68.62 90 LEU A CA 1
ATOM 700 C C . LEU A 1 90 ? -4.648 -9.878 -12.283 1.00 68.62 90 LEU A C 1
ATOM 702 O O . LEU A 1 90 ? -3.528 -9.556 -12.676 1.00 68.62 90 LEU A O 1
ATOM 706 N N . ASP A 1 91 ? -5.311 -10.953 -12.715 1.00 55.88 91 ASP A N 1
ATOM 707 C CA . ASP A 1 91 ? -4.843 -11.712 -13.868 1.00 55.88 91 ASP A CA 1
ATOM 708 C C . ASP A 1 91 ? -4.561 -10.719 -14.993 1.00 55.88 91 ASP A C 1
ATOM 710 O O . ASP A 1 91 ? -5.403 -9.883 -15.353 1.00 55.88 91 ASP A O 1
ATOM 714 N N . ASN A 1 92 ? -3.317 -10.752 -15.460 1.00 47.34 92 ASN A N 1
ATOM 715 C CA . ASN A 1 92 ? -2.815 -9.891 -16.509 1.00 47.34 92 ASN A CA 1
ATOM 716 C C . ASN A 1 92 ? -3.393 -10.415 -17.827 1.00 47.34 92 ASN A C 1
ATOM 718 O O . ASN A 1 92 ? -2.702 -11.035 -18.629 1.00 47.34 92 ASN A O 1
ATOM 722 N N . ASP A 1 93 ? -4.699 -10.243 -18.015 1.00 44.56 93 ASP A N 1
ATOM 723 C CA . ASP A 1 93 ? -5.368 -10.564 -19.264 1.00 44.56 93 ASP A CA 1
ATOM 724 C C . ASP A 1 93 ? -5.110 -9.418 -20.251 1.00 44.56 93 ASP A C 1
ATOM 726 O O . ASP A 1 93 ? -6.007 -8.688 -20.671 1.00 44.56 93 ASP A O 1
ATOM 730 N N . GLU A 1 94 ? -3.838 -9.256 -20.628 1.00 45.06 94 GLU A N 1
ATOM 731 C CA . GLU A 1 94 ? -3.485 -8.762 -21.957 1.00 45.06 94 GLU A CA 1
ATOM 732 C C . GLU A 1 94 ? -3.814 -9.881 -22.955 1.00 45.06 94 GLU A C 1
ATOM 734 O O . GLU A 1 94 ? -2.959 -10.532 -23.560 1.00 45.06 94 GLU A O 1
ATOM 739 N N . SER A 1 95 ? -5.115 -10.138 -23.088 1.00 44.72 95 SER A N 1
ATOM 740 C CA . SER A 1 95 ? -5.702 -10.872 -24.189 1.00 44.72 95 SER A CA 1
ATOM 741 C C . SER A 1 95 ? -5.260 -10.214 -25.492 1.00 44.72 95 SER A C 1
ATOM 743 O O . SER A 1 95 ? -5.785 -9.181 -25.889 1.00 44.72 95 SER A O 1
ATOM 745 N N . SER A 1 96 ? -4.285 -10.841 -26.149 1.00 43.72 96 SER A N 1
ATOM 746 C CA . SER A 1 96 ? -4.261 -11.081 -27.594 1.00 43.72 96 SER A CA 1
ATOM 747 C C . SER A 1 96 ? -5.092 -10.094 -28.426 1.00 43.72 96 SER A C 1
ATOM 749 O O . SER A 1 96 ? -6.191 -10.433 -28.870 1.00 43.72 96 SER A O 1
ATOM 751 N N . GLU A 1 97 ? -4.525 -8.946 -28.793 1.00 41.22 97 GLU A N 1
ATOM 752 C CA . GLU A 1 97 ? -4.885 -8.339 -30.077 1.00 41.22 97 GLU A CA 1
ATOM 753 C C . GLU A 1 97 ? -4.270 -9.195 -31.192 1.00 41.22 97 GLU A C 1
ATOM 755 O O . GLU A 1 97 ? -3.245 -8.894 -31.799 1.00 41.22 97 GLU A O 1
ATOM 760 N N . ARG A 1 98 ? -4.936 -10.327 -31.454 1.00 49.66 98 ARG A N 1
ATOM 761 C CA . ARG A 1 98 ? -4.973 -10.920 -32.786 1.00 49.66 98 ARG A CA 1
ATOM 762 C C . ARG A 1 98 ? -5.552 -9.860 -33.712 1.00 49.66 98 ARG A C 1
ATOM 764 O O . ARG A 1 98 ? -6.761 -9.648 -33.700 1.00 49.66 98 ARG A O 1
ATOM 771 N N . 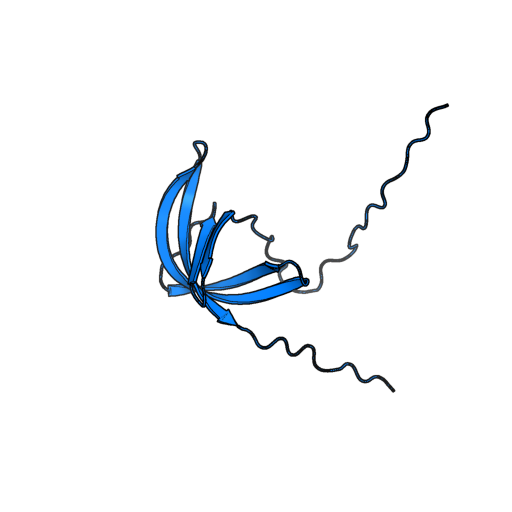THR A 1 99 ? -4.718 -9.263 -34.550 1.00 48.97 99 THR A N 1
ATOM 772 C CA . THR A 1 99 ? -5.216 -8.527 -35.710 1.00 48.97 99 THR A CA 1
ATOM 773 C C . THR A 1 99 ? -4.575 -9.095 -36.967 1.00 48.97 99 THR A C 1
ATOM 775 O O . THR A 1 99 ? -3.396 -8.875 -37.218 1.00 48.97 99 THR A O 1
ATOM 778 N N . HIS A 1 100 ? -5.394 -9.924 -37.625 1.00 40.56 100 HIS A N 1
ATOM 779 C CA . HIS A 1 100 ? -5.562 -10.173 -39.063 1.00 40.56 100 HIS A CA 1
ATOM 780 C C . HIS A 1 100 ? -4.371 -10.063 -40.021 1.00 40.56 100 HIS A C 1
ATOM 782 O O . HIS A 1 100 ? -3.851 -8.947 -40.225 1.00 40.56 100 HIS A O 1
#